Protein AF-A0A954R3E6-F1 (afdb_monomer_lite)

Secondary structure (DSSP, 8-state):
--------------------PPPP------------------EEE--STT-B-EEEEEETTEEEEE---TT-SS--S--B-EEES-TT---EEEE---

Radius of gyration: 22.52 Å; chains: 1; bounding box: 65×29×36 Å

pLDDT: mean 74.61, std 23.44, range [29.89, 98.25]

Structure (mmCIF, N/CA/C/O backbone):
data_AF-A0A954R3E6-F1
#
_entry.id   AF-A0A954R3E6-F1
#
loop_
_atom_site.group_PDB
_atom_site.id
_atom_site.type_symbol
_atom_site.label_atom_id
_atom_site.label_alt_id
_atom_site.label_comp_id
_atom_site.label_asym_id
_atom_site.label_entity_id
_atom_site.label_seq_id
_atom_site.pdbx_PDB_ins_code
_atom_site.Cartn_x
_atom_site.Cartn_y
_atom_site.Cartn_z
_atom_site.occupancy
_atom_site.B_iso_or_equiv
_atom_site.auth_seq_id
_atom_site.auth_comp_id
_atom_site.auth_asym_id
_atom_site.auth_atom_id
_atom_site.pdbx_PDB_model_num
ATOM 1 N N . MET A 1 1 ? 7.011 -14.381 -20.639 1.00 42.22 1 MET A N 1
ATOM 2 C CA . MET A 1 1 ? 5.764 -13.919 -21.278 1.00 42.22 1 MET A CA 1
ATOM 3 C C . MET A 1 1 ? 4.679 -14.933 -20.939 1.00 42.22 1 MET A C 1
ATOM 5 O O . MET A 1 1 ? 4.606 -15.974 -21.575 1.00 42.22 1 MET A O 1
ATOM 9 N N . ARG A 1 2 ? 3.973 -14.721 -19.823 1.00 41.53 2 ARG A N 1
ATOM 10 C CA . ARG A 1 2 ? 2.775 -15.488 -19.458 1.00 41.53 2 ARG A CA 1
ATOM 11 C C . ARG A 1 2 ? 1.600 -14.532 -19.599 1.00 41.53 2 ARG A C 1
ATOM 13 O O . ARG A 1 2 ? 1.711 -13.371 -19.217 1.00 41.53 2 ARG A O 1
ATOM 20 N N . ASP A 1 3 ? 0.561 -15.025 -20.241 1.00 38.06 3 ASP A N 1
ATOM 21 C CA . ASP A 1 3 ? -0.525 -14.268 -20.839 1.00 38.06 3 ASP A CA 1
ATOM 22 C C . ASP A 1 3 ? -1.364 -13.487 -19.817 1.00 38.06 3 ASP A C 1
ATOM 24 O O . ASP A 1 3 ? -2.133 -14.060 -19.048 1.00 38.06 3 ASP A O 1
ATOM 28 N N . CYS A 1 4 ? -1.269 -12.158 -19.861 1.00 31.39 4 CYS A N 1
ATOM 29 C CA . CYS A 1 4 ? -2.289 -11.257 -19.333 1.00 31.39 4 CYS A CA 1
ATOM 30 C C . CYS A 1 4 ? -3.352 -11.077 -20.421 1.00 31.39 4 CYS A C 1
ATOM 32 O O . CYS A 1 4 ? -3.178 -10.273 -21.334 1.00 31.39 4 CYS A O 1
ATOM 34 N N . ILE A 1 5 ? -4.441 -11.841 -20.363 1.00 39.38 5 ILE A N 1
ATOM 35 C CA . ILE A 1 5 ? -5.603 -11.629 -21.236 1.00 39.38 5 ILE A CA 1
ATOM 36 C C . ILE A 1 5 ? -6.451 -10.496 -20.631 1.00 39.38 5 ILE A C 1
ATOM 38 O O . ILE A 1 5 ? -7.010 -10.692 -19.551 1.00 39.38 5 ILE A O 1
ATOM 42 N N . PRO A 1 6 ? -6.629 -9.338 -21.299 1.00 45.50 6 PRO A N 1
ATOM 43 C CA . PRO A 1 6 ? -7.555 -8.318 -20.841 1.00 45.50 6 PRO A CA 1
ATOM 44 C C . PRO A 1 6 ? -8.909 -8.559 -21.508 1.00 45.50 6 PRO A C 1
ATOM 46 O O . PRO A 1 6 ? -9.047 -8.435 -22.725 1.00 45.50 6 PRO A O 1
ATOM 49 N N . ARG A 1 7 ? -9.944 -8.879 -20.730 1.00 38.34 7 ARG A N 1
ATOM 50 C CA . ARG A 1 7 ? -11.330 -8.750 -21.205 1.00 38.34 7 ARG A CA 1
ATOM 51 C C . ARG A 1 7 ? -12.235 -8.211 -20.105 1.00 38.34 7 ARG A C 1
ATOM 53 O O . ARG A 1 7 ? -12.901 -8.958 -19.403 1.00 38.34 7 ARG A O 1
ATOM 60 N N . CYS A 1 8 ? -12.306 -6.887 -20.025 1.00 29.89 8 CYS A N 1
ATOM 61 C CA . CYS A 1 8 ? -13.472 -6.172 -19.516 1.00 29.89 8 CYS A CA 1
ATOM 62 C C . CYS A 1 8 ? -13.844 -5.097 -20.538 1.00 29.89 8 CYS A C 1
ATOM 64 O O . CYS A 1 8 ? -13.414 -3.953 -20.455 1.00 29.89 8 CYS A O 1
ATOM 66 N N . VAL A 1 9 ? -14.627 -5.493 -21.541 1.00 37.12 9 VAL A N 1
ATOM 67 C CA . VAL A 1 9 ? -15.427 -4.561 -22.338 1.00 37.12 9 VAL A CA 1
ATOM 68 C C . VAL A 1 9 ? -16.840 -4.659 -21.777 1.00 37.12 9 VAL A C 1
ATOM 70 O O . VAL A 1 9 ? -17.583 -5.576 -22.113 1.00 37.12 9 VAL A O 1
ATOM 73 N N . PHE A 1 10 ? -17.191 -3.744 -20.877 1.00 31.84 10 PHE A N 1
ATOM 74 C CA . PHE A 1 10 ? -18.584 -3.491 -20.524 1.00 31.84 10 PHE A CA 1
ATOM 75 C C . PHE A 1 10 ? -19.136 -2.476 -21.530 1.00 31.84 10 PHE A C 1
ATOM 77 O O . PHE A 1 10 ? -18.914 -1.277 -21.398 1.00 31.84 10 PHE A O 1
ATOM 84 N N . VAL A 1 11 ? -19.846 -2.961 -22.550 1.00 34.59 11 VAL A N 1
ATOM 85 C CA . VAL A 1 11 ? -20.795 -2.137 -23.311 1.00 34.59 11 VAL A CA 1
ATOM 86 C C . VAL A 1 11 ? -22.170 -2.413 -22.722 1.00 34.59 11 VAL A C 1
ATOM 88 O O . VAL A 1 11 ? -22.737 -3.489 -22.903 1.00 34.59 11 VAL A O 1
ATOM 91 N N . LEU A 1 12 ? -22.679 -1.446 -21.962 1.00 35.62 12 LEU A N 1
ATOM 92 C CA . LEU A 1 12 ? -24.030 -1.460 -21.422 1.00 35.62 12 LEU A CA 1
ATOM 93 C C . LEU A 1 12 ? -24.966 -0.824 -22.456 1.00 35.62 12 LEU A C 1
ATOM 95 O O . LEU A 1 12 ? -24.947 0.390 -22.623 1.00 35.62 12 LEU A O 1
ATOM 99 N N . ALA A 1 13 ? -25.767 -1.633 -23.146 1.00 38.69 13 ALA A N 1
ATOM 100 C CA . ALA A 1 13 ? -27.060 -1.228 -23.702 1.00 38.69 13 ALA A CA 1
ATOM 101 C C . ALA A 1 13 ? -27.769 -2.455 -24.286 1.00 38.69 13 ALA A C 1
ATOM 103 O O . ALA A 1 13 ? -27.500 -2.862 -25.413 1.00 38.69 13 ALA A O 1
ATOM 104 N N . LEU A 1 14 ? -28.716 -3.023 -23.542 1.00 39.16 14 LEU A N 1
ATOM 105 C CA . LEU A 1 14 ? -29.804 -3.766 -24.164 1.00 39.16 14 LEU A CA 1
ATOM 106 C C . LEU A 1 14 ? -31.090 -3.530 -23.375 1.00 39.16 14 LEU A C 1
ATOM 108 O O . LEU A 1 14 ? -31.223 -3.932 -22.221 1.00 39.16 14 LEU A O 1
ATOM 112 N N . LEU A 1 15 ? -32.022 -2.837 -24.027 1.00 48.06 15 LEU A N 1
ATOM 113 C CA . LEU A 1 15 ? -33.439 -2.823 -23.689 1.00 48.06 15 LEU A CA 1
ATOM 114 C C . LEU A 1 15 ? -33.941 -4.271 -23.708 1.00 48.06 15 LEU A C 1
ATOM 116 O O . LEU A 1 15 ? -33.931 -4.907 -24.759 1.00 48.06 15 LEU A O 1
ATOM 120 N N . ALA A 1 16 ? -34.378 -4.788 -22.562 1.00 41.66 16 ALA A N 1
ATOM 121 C CA . ALA A 1 16 ? -35.049 -6.079 -22.482 1.00 41.66 16 ALA A CA 1
ATOM 122 C C . ALA A 1 16 ? -36.528 -5.856 -22.152 1.00 41.66 16 ALA A C 1
ATOM 124 O O . ALA A 1 16 ? -36.908 -5.493 -21.041 1.00 41.66 16 ALA A O 1
ATOM 125 N N . THR A 1 17 ? -37.345 -6.054 -23.180 1.00 50.72 17 THR A N 1
ATOM 126 C CA . THR A 1 17 ? -38.795 -6.230 -23.144 1.00 50.72 17 THR A CA 1
ATOM 127 C C . THR A 1 17 ? -39.222 -7.293 -22.130 1.00 50.72 17 THR A C 1
ATOM 129 O O . THR A 1 17 ? -38.584 -8.336 -21.998 1.00 50.72 17 THR A O 1
ATOM 132 N N . HIS A 1 18 ? -40.333 -7.025 -21.443 1.00 43.62 18 HIS A N 1
ATOM 133 C CA . HIS A 1 18 ? -40.933 -7.872 -20.416 1.00 43.62 18 HIS A CA 1
ATOM 134 C C . HIS A 1 18 ? -41.222 -9.297 -20.922 1.00 43.62 18 HIS A C 1
ATOM 136 O O . HIS A 1 18 ? -42.099 -9.496 -21.759 1.00 43.62 18 HIS A O 1
ATOM 142 N N . ALA A 1 19 ? -40.527 -10.292 -20.371 1.00 44.94 19 ALA A N 1
ATOM 143 C CA . ALA A 1 19 ? -40.925 -11.694 -20.445 1.00 44.94 19 ALA A CA 1
ATOM 144 C C . ALA A 1 19 ? -41.547 -12.087 -19.099 1.00 44.94 19 ALA A C 1
ATOM 146 O O . ALA A 1 19 ? -40.862 -12.137 -18.076 1.00 44.94 19 ALA A O 1
ATOM 147 N N . THR A 1 20 ? -42.858 -12.317 -19.084 1.00 45.72 20 THR A N 1
ATOM 148 C CA . THR A 1 20 ? -43.598 -12.729 -17.888 1.00 45.72 20 THR A CA 1
ATOM 149 C C . THR A 1 20 ? -43.421 -14.231 -17.678 1.00 45.72 20 THR A C 1
ATOM 151 O O . THR A 1 20 ? -43.977 -15.033 -18.422 1.00 45.72 20 THR A O 1
ATOM 154 N N . TRP A 1 21 ? -42.655 -14.616 -16.660 1.00 46.66 21 TRP A N 1
ATOM 155 C CA . TRP A 1 21 ? -42.580 -15.998 -16.184 1.00 46.66 21 TRP A CA 1
ATOM 156 C C . TRP A 1 21 ? -43.472 -16.154 -14.950 1.00 46.66 21 TRP A C 1
ATOM 158 O O . TRP A 1 21 ? -43.286 -15.458 -13.953 1.00 46.66 21 TRP A O 1
ATOM 168 N N . SER A 1 22 ? -44.445 -17.062 -15.011 1.00 47.78 22 SER A N 1
ATOM 169 C CA . SER A 1 22 ? -45.286 -17.448 -13.874 1.00 47.78 22 SER A CA 1
ATOM 170 C C . SER A 1 22 ? -44.566 -18.486 -13.007 1.00 47.78 22 SER A C 1
ATOM 172 O O . SER A 1 22 ? -44.271 -19.579 -13.489 1.00 47.78 22 SER A O 1
ATOM 174 N N . GLN A 1 23 ? -44.311 -18.167 -11.735 1.00 45.44 23 GLN A N 1
ATOM 175 C CA . GLN A 1 23 ? -43.812 -19.121 -10.738 1.00 45.44 23 GLN A CA 1
ATOM 176 C C . GLN A 1 23 ? -44.949 -19.551 -9.800 1.00 45.44 23 GLN A C 1
ATOM 178 O O . GLN A 1 23 ? -45.640 -18.715 -9.221 1.00 45.44 23 GLN A O 1
ATOM 183 N N . THR A 1 24 ? -45.128 -20.861 -9.645 1.00 54.00 24 THR A N 1
ATOM 184 C CA . THR A 1 24 ? -45.970 -21.488 -8.616 1.00 54.00 24 THR A CA 1
ATOM 185 C C . THR A 1 24 ? -45.238 -21.427 -7.268 1.00 54.00 24 THR A C 1
ATOM 187 O O . THR A 1 24 ? -44.039 -21.715 -7.242 1.00 54.00 24 THR A O 1
ATOM 190 N N . PRO A 1 25 ? -45.888 -21.095 -6.136 1.00 56.00 25 PRO A N 1
ATOM 191 C CA . PRO A 1 25 ? -45.187 -21.019 -4.862 1.00 56.00 25 PRO A CA 1
ATOM 192 C C . PRO A 1 25 ? -44.972 -22.429 -4.299 1.00 56.00 25 PRO A C 1
ATOM 194 O O . PRO A 1 25 ? -45.918 -23.094 -3.881 1.00 56.00 25 PRO A O 1
ATOM 197 N N . ALA A 1 26 ? -43.721 -22.886 -4.264 1.00 53.47 26 ALA A N 1
ATOM 198 C CA . ALA A 1 26 ? -43.330 -24.005 -3.418 1.00 53.47 26 ALA A CA 1
ATOM 199 C C . ALA A 1 26 ? -43.054 -23.472 -2.007 1.00 53.47 26 ALA A C 1
ATOM 201 O O . ALA A 1 26 ? -42.089 -22.748 -1.768 1.00 53.47 26 ALA A O 1
ATOM 202 N N . THR A 1 27 ? -43.926 -23.820 -1.064 1.00 62.50 27 THR A N 1
ATOM 203 C CA . THR A 1 27 ? -43.686 -23.634 0.365 1.00 62.50 27 THR A CA 1
ATOM 204 C C . THR A 1 27 ? -42.508 -24.507 0.786 1.00 62.50 27 THR A C 1
ATOM 206 O O . THR A 1 27 ? -42.591 -25.732 0.754 1.00 62.50 27 THR A O 1
ATOM 209 N N . THR A 1 28 ? -41.413 -23.900 1.230 1.00 55.44 28 THR A N 1
ATOM 210 C CA . THR A 1 28 ? -40.474 -24.548 2.150 1.00 55.44 28 THR A CA 1
ATOM 211 C C . THR A 1 28 ? -39.977 -23.504 3.132 1.00 55.44 28 THR A C 1
ATOM 213 O O . THR A 1 28 ? -39.341 -22.517 2.777 1.00 55.44 28 THR A O 1
ATOM 216 N N . ASN A 1 29 ? -40.346 -23.727 4.386 1.00 62.50 29 ASN A N 1
ATOM 217 C CA . ASN A 1 29 ? -39.837 -23.025 5.542 1.00 62.50 29 ASN A CA 1
ATOM 218 C C . ASN A 1 29 ? -38.383 -23.479 5.763 1.00 62.50 29 ASN A C 1
ATOM 220 O O . ASN A 1 29 ? -38.162 -24.656 6.042 1.00 62.50 29 ASN A O 1
ATOM 224 N N . SER A 1 30 ? -37.403 -22.581 5.667 1.00 61.78 30 SER A N 1
ATOM 225 C CA . SER A 1 30 ? -36.081 -22.815 6.256 1.00 61.78 30 SER A CA 1
ATOM 226 C C . SER A 1 30 ? -35.563 -21.534 6.899 1.00 61.78 30 SER A C 1
ATOM 228 O O . SER A 1 30 ? -35.020 -20.646 6.243 1.00 61.78 30 SER A O 1
ATOM 230 N N . LEU A 1 31 ? -35.742 -21.454 8.215 1.00 67.44 31 LEU A N 1
ATOM 231 C CA . LEU A 1 31 ? -34.903 -20.635 9.073 1.00 67.44 31 LEU A CA 1
ATOM 232 C C . LEU A 1 31 ? -33.533 -21.322 9.138 1.00 67.44 31 LEU A C 1
ATOM 234 O O . LEU A 1 31 ? -33.342 -22.218 9.954 1.00 67.44 31 LEU A O 1
ATOM 238 N N . ASP A 1 32 ? -32.601 -20.928 8.271 1.00 59.53 32 ASP A N 1
ATOM 239 C CA . ASP A 1 32 ? -31.177 -21.177 8.496 1.00 59.53 32 ASP A CA 1
ATOM 240 C C . ASP A 1 32 ? -30.451 -19.841 8.659 1.00 59.53 32 ASP A C 1
ATOM 242 O O . ASP A 1 32 ? -30.546 -18.913 7.854 1.00 59.53 32 ASP A O 1
ATOM 246 N N . ARG A 1 33 ? -29.769 -19.751 9.791 1.00 68.19 33 ARG A N 1
ATOM 247 C CA . ARG A 1 33 ? -29.035 -18.607 10.282 1.00 68.19 33 ARG A CA 1
ATOM 248 C C . ARG A 1 33 ? -27.615 -18.733 9.758 1.00 68.19 33 ARG A C 1
ATOM 250 O O . ARG A 1 33 ? -26.823 -19.495 10.294 1.00 68.19 33 ARG A O 1
ATOM 257 N N . SER A 1 34 ? -27.247 -17.887 8.810 1.00 57.97 34 SER A N 1
ATOM 258 C CA . SER A 1 34 ? -25.852 -17.480 8.648 1.00 57.97 34 SER A CA 1
ATOM 259 C C . SER A 1 34 ? -25.817 -16.069 8.098 1.00 57.97 34 SER A C 1
ATOM 261 O O . SER A 1 34 ? -25.688 -15.833 6.901 1.00 57.97 34 SER A O 1
ATOM 263 N N . ALA A 1 35 ? -25.933 -15.101 9.009 1.00 58.59 35 ALA A N 1
ATOM 264 C CA . ALA A 1 35 ? -25.357 -13.795 8.753 1.00 58.59 35 ALA A CA 1
ATOM 265 C C . ALA A 1 35 ? -23.848 -14.021 8.603 1.00 58.59 35 ALA A C 1
ATOM 267 O O . ALA A 1 35 ? -23.123 -14.144 9.588 1.00 58.59 35 ALA A O 1
ATOM 268 N N . SER A 1 36 ? -23.399 -14.156 7.356 1.00 57.44 36 SER A N 1
ATOM 269 C CA . SER A 1 36 ? -22.003 -13.964 7.013 1.00 57.44 36 SER A CA 1
ATOM 270 C C . SER A 1 36 ? -21.672 -12.544 7.449 1.00 57.44 36 SER A C 1
ATOM 272 O O . SER A 1 36 ? -22.079 -11.571 6.812 1.00 57.44 36 SER A O 1
ATOM 274 N N . THR A 1 37 ? -20.973 -12.409 8.573 1.00 47.88 37 THR A N 1
ATOM 275 C CA . THR A 1 37 ? -20.136 -11.237 8.776 1.00 47.88 37 THR A CA 1
ATOM 276 C C . THR A 1 37 ? -19.118 -11.317 7.656 1.00 47.88 37 THR A C 1
ATOM 278 O O . THR A 1 37 ? -18.108 -12.005 7.787 1.00 47.88 37 THR A O 1
ATOM 281 N N . ALA A 1 38 ? -19.429 -10.697 6.517 1.00 50.72 38 ALA A N 1
ATOM 282 C CA . ALA A 1 38 ? -18.445 -10.421 5.495 1.00 50.72 38 ALA A CA 1
ATOM 283 C C . ALA A 1 38 ? -17.308 -9.723 6.237 1.00 50.72 38 ALA A C 1
ATOM 285 O O . ALA A 1 38 ? -17.473 -8.606 6.730 1.00 50.72 38 ALA A O 1
ATOM 286 N N . ALA A 1 39 ? -16.209 -10.444 6.449 1.00 56.22 39 ALA A N 1
ATOM 287 C CA . ALA A 1 39 ? -15.037 -9.881 7.073 1.00 56.22 39 ALA A CA 1
ATOM 288 C C . ALA A 1 39 ? -14.602 -8.751 6.143 1.00 56.22 39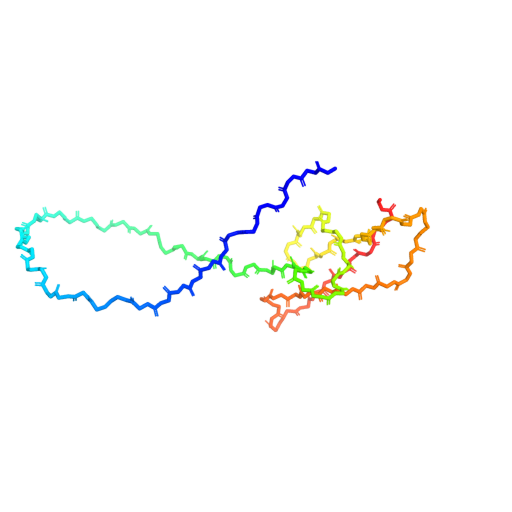 ALA A C 1
ATOM 290 O O . ALA A 1 39 ? -14.092 -9.004 5.053 1.00 56.22 39 ALA A O 1
ATOM 291 N N . PHE A 1 40 ? -14.886 -7.507 6.531 1.00 59.88 40 PHE A N 1
ATOM 292 C CA . PHE A 1 40 ? -14.367 -6.325 5.860 1.00 59.88 40 PHE A CA 1
ATOM 293 C C . PHE A 1 40 ? -12.856 -6.303 6.113 1.00 59.88 40 PHE A C 1
ATOM 295 O O . PHE A 1 40 ? -12.351 -5.683 7.050 1.00 59.88 40 PHE A O 1
ATOM 302 N N . GLY A 1 41 ? -12.146 -7.106 5.326 1.00 84.81 41 GLY A N 1
ATOM 303 C CA . GLY A 1 41 ? -10.703 -7.234 5.363 1.00 84.81 41 GLY A CA 1
ATOM 304 C C . GLY A 1 41 ? -10.047 -6.018 4.730 1.00 84.81 41 GLY A C 1
ATOM 305 O O . GLY A 1 41 ? -10.588 -5.405 3.808 1.00 84.81 41 GLY A O 1
ATOM 306 N N . VAL A 1 42 ? -8.860 -5.682 5.227 1.00 93.81 42 VAL A N 1
ATOM 307 C CA . VAL A 1 42 ? -7.954 -4.791 4.508 1.00 93.81 42 VAL A CA 1
ATOM 308 C C . VAL A 1 42 ? -7.582 -5.471 3.193 1.00 93.81 42 VAL A C 1
ATOM 310 O O . VAL A 1 42 ? -7.268 -6.660 3.168 1.00 93.81 42 VAL A O 1
ATOM 313 N N . THR A 1 43 ? -7.614 -4.718 2.098 1.00 96.00 43 THR A N 1
ATOM 314 C CA . THR A 1 43 ? -7.119 -5.187 0.796 1.00 96.00 43 THR A CA 1
ATOM 315 C C . THR A 1 43 ? -6.041 -4.248 0.292 1.00 96.00 43 THR A C 1
ATOM 317 O O . THR A 1 43 ? -6.164 -3.032 0.471 1.00 96.00 43 THR A O 1
ATOM 320 N N . VAL A 1 44 ? -5.041 -4.803 -0.385 1.00 97.38 44 VAL A N 1
ATOM 321 C CA . VAL A 1 44 ? -3.905 -4.068 -0.943 1.00 97.38 44 VAL A CA 1
ATOM 322 C C . VAL A 1 44 ? -3.791 -4.396 -2.422 1.00 97.38 44 VAL A C 1
ATOM 324 O O . VAL A 1 44 ? -3.902 -5.560 -2.801 1.00 97.38 44 VAL A O 1
ATOM 327 N N . ASP A 1 45 ? -3.612 -3.377 -3.256 1.00 97.06 45 ASP A N 1
ATOM 328 C CA . ASP A 1 45 ? -3.407 -3.545 -4.693 1.00 97.06 45 ASP A CA 1
ATOM 329 C C . ASP A 1 45 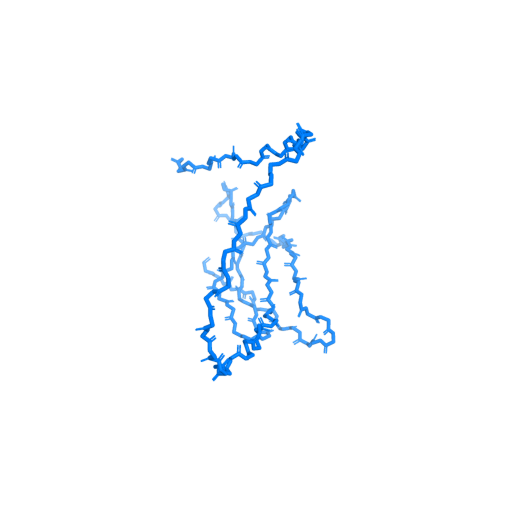? -2.499 -2.448 -5.269 1.00 97.06 45 ASP A C 1
ATOM 331 O O . ASP A 1 45 ? -2.326 -1.385 -4.669 1.00 97.06 45 ASP A O 1
ATOM 335 N N . CYS A 1 46 ? -1.931 -2.705 -6.445 1.00 97.62 46 CYS A N 1
ATOM 336 C CA . CYS A 1 46 ? -1.192 -1.724 -7.239 1.00 97.62 46 CYS A CA 1
ATOM 337 C C . CYS A 1 46 ? -1.602 -1.762 -8.722 1.00 97.62 46 CYS A C 1
ATOM 339 O O . CYS A 1 46 ? -0.805 -1.438 -9.601 1.00 97.62 46 CYS A O 1
ATOM 341 N N . ASP A 1 47 ? -2.835 -2.195 -9.010 1.00 95.88 47 ASP A N 1
ATOM 342 C CA . ASP A 1 47 ? -3.371 -2.311 -10.373 1.0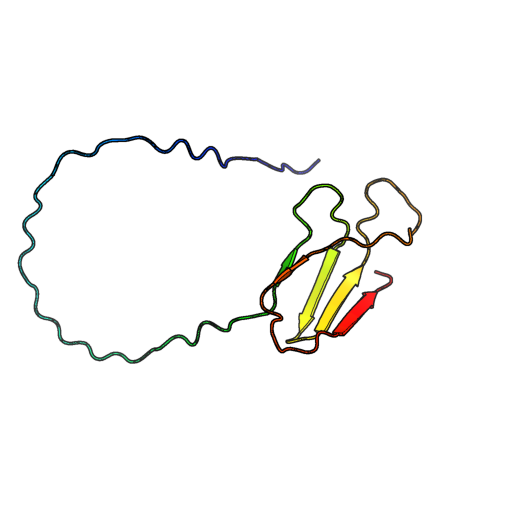0 95.88 47 ASP A CA 1
ATOM 343 C C . ASP A 1 47 ? -3.836 -0.940 -10.885 1.00 95.88 47 ASP A C 1
ATOM 345 O O . ASP A 1 47 ? -5.025 -0.609 -10.950 1.00 95.88 47 ASP A O 1
ATOM 349 N N . PHE A 1 48 ? -2.852 -0.076 -11.112 1.00 96.12 48 PHE A N 1
ATOM 350 C CA . PHE A 1 48 ? -3.004 1.261 -11.661 1.00 96.12 48 PHE A CA 1
ATOM 351 C C . PHE A 1 48 ? -1.650 1.768 -12.181 1.00 96.12 48 PHE A C 1
ATOM 353 O O . PHE A 1 48 ? -0.598 1.262 -11.780 1.00 96.12 48 PHE A O 1
ATOM 360 N N . PRO A 1 49 ? -1.638 2.776 -13.075 1.00 95.94 49 PRO A N 1
ATOM 361 C CA . PRO A 1 49 ? -0.399 3.303 -13.635 1.00 95.94 49 PRO A CA 1
ATOM 362 C C . PRO A 1 49 ? 0.602 3.733 -12.557 1.00 95.94 49 PRO A C 1
ATOM 364 O O . PRO A 1 49 ? 0.271 4.504 -11.657 1.00 95.94 49 PRO A O 1
ATOM 367 N N . GLY A 1 50 ? 1.831 3.228 -12.674 1.00 93.69 50 GLY A N 1
ATOM 368 C CA . GLY A 1 50 ? 2.914 3.487 -11.725 1.00 93.69 50 GLY A CA 1
ATOM 369 C C . GLY A 1 50 ? 2.870 2.642 -10.450 1.00 93.69 50 GLY A C 1
ATOM 370 O O . GLY A 1 50 ? 3.779 2.764 -9.640 1.00 93.69 50 GLY A O 1
ATOM 371 N N . GLY A 1 51 ? 1.869 1.781 -10.252 1.00 96.62 51 GLY A N 1
ATOM 372 C CA . GLY A 1 51 ? 1.823 0.887 -9.099 1.00 96.62 51 GLY A CA 1
ATOM 373 C C . GLY A 1 51 ? 3.037 -0.047 -9.047 1.00 96.62 51 GLY A C 1
ATOM 374 O O . GLY A 1 51 ? 3.379 -0.683 -10.053 1.00 96.62 51 GLY A O 1
ATOM 375 N N . ASN A 1 52 ? 3.683 -0.114 -7.882 1.00 96.06 52 ASN A N 1
ATOM 376 C CA . ASN A 1 52 ? 4.920 -0.857 -7.667 1.00 96.06 52 ASN A CA 1
ATOM 377 C C . ASN A 1 52 ? 4.980 -1.481 -6.266 1.00 96.06 52 ASN A C 1
ATOM 379 O O . ASN A 1 52 ? 5.516 -0.856 -5.349 1.00 96.06 52 ASN A O 1
ATOM 383 N N . ILE A 1 53 ? 4.414 -2.682 -6.123 1.00 96.62 53 ILE A N 1
ATOM 384 C CA . ILE A 1 53 ? 4.673 -3.634 -5.034 1.00 96.62 53 ILE A CA 1
ATOM 385 C C . ILE A 1 53 ? 4.415 -5.066 -5.522 1.00 96.62 53 ILE A C 1
ATOM 387 O O . ILE A 1 53 ? 3.672 -5.278 -6.482 1.00 96.62 53 ILE A O 1
ATOM 391 N N . VAL A 1 54 ? 4.942 -6.039 -4.788 1.00 95.12 54 VAL A N 1
ATOM 392 C CA . VAL A 1 54 ? 4.431 -7.408 -4.689 1.00 95.12 54 VAL A CA 1
ATOM 393 C C . VAL A 1 54 ? 3.963 -7.614 -3.246 1.00 95.12 54 VAL A C 1
ATOM 395 O O . VAL A 1 54 ? 4.636 -7.189 -2.308 1.00 95.12 54 VAL A O 1
ATOM 398 N N . VAL A 1 55 ? 2.784 -8.214 -3.051 1.00 96.62 55 VAL A N 1
ATOM 399 C CA . VAL A 1 55 ? 2.271 -8.543 -1.709 1.00 96.62 55 VAL A CA 1
ATOM 400 C C . VAL A 1 55 ? 2.741 -9.937 -1.324 1.00 96.62 55 VAL A C 1
ATOM 402 O O . VAL A 1 55 ? 2.297 -10.917 -1.920 1.00 96.62 55 VAL A O 1
ATOM 405 N N . ASP A 1 56 ? 3.568 -10.025 -0.287 1.00 97.12 56 ASP A N 1
ATOM 406 C CA . ASP A 1 56 ? 4.033 -11.305 0.253 1.00 97.12 56 ASP A CA 1
ATOM 407 C C . ASP A 1 56 ? 2.956 -11.955 1.115 1.00 97.12 56 ASP A C 1
ATOM 409 O O . ASP A 1 56 ? 2.678 -13.153 1.014 1.00 97.12 56 ASP A O 1
ATOM 413 N N . ARG A 1 57 ? 2.348 -11.155 2.002 1.00 95.94 57 ARG A N 1
ATOM 414 C CA . ARG A 1 57 ? 1.368 -11.635 2.977 1.00 95.94 57 ARG A CA 1
ATOM 415 C C . ARG A 1 57 ? 0.507 -10.511 3.550 1.00 95.94 57 ARG A C 1
ATOM 417 O O . ARG A 1 57 ? 0.942 -9.369 3.686 1.00 95.94 57 ARG A O 1
ATOM 424 N N . LEU A 1 58 ? -0.704 -10.882 3.962 1.00 95.50 58 LEU A N 1
ATOM 425 C CA . LEU A 1 58 ? -1.620 -10.057 4.748 1.00 95.50 58 LEU A CA 1
ATOM 426 C C . LEU A 1 58 ? -2.018 -10.788 6.034 1.00 95.50 58 LEU A C 1
ATOM 428 O O . LEU A 1 58 ? -2.525 -11.908 5.979 1.00 95.50 58 LEU A O 1
ATOM 432 N N . GLU A 1 59 ? -1.819 -10.140 7.181 1.00 95.19 59 GLU A N 1
ATOM 433 C CA . GLU A 1 59 ? -2.158 -10.662 8.513 1.00 95.19 59 GLU A CA 1
ATOM 434 C C . GLU A 1 59 ? -2.932 -9.599 9.303 1.00 95.19 59 GLU A C 1
ATOM 436 O O . GLU A 1 59 ? -2.361 -8.770 10.009 1.00 95.19 59 GLU A O 1
ATOM 441 N N . GLY A 1 60 ? -4.260 -9.593 9.164 1.00 92.38 60 GLY A N 1
ATOM 442 C CA . GLY A 1 60 ? -5.114 -8.597 9.815 1.00 92.38 60 GLY A CA 1
ATOM 443 C C . GLY A 1 60 ? -4.813 -7.176 9.327 1.00 92.38 60 GLY A C 1
ATOM 444 O O . GLY A 1 60 ? -5.188 -6.821 8.213 1.00 92.38 60 GLY A O 1
ATOM 445 N N . ASP A 1 61 ? -4.160 -6.379 10.176 1.00 95.62 61 ASP A N 1
ATOM 446 C CA . ASP A 1 61 ? -3.725 -4.999 9.900 1.00 95.62 61 ASP A CA 1
ATOM 447 C C . ASP A 1 61 ? -2.237 -4.885 9.514 1.00 95.62 61 ASP A C 1
ATOM 449 O O . ASP A 1 61 ? -1.708 -3.779 9.371 1.00 95.62 61 ASP A O 1
ATOM 453 N N . HIS A 1 62 ? -1.557 -6.023 9.341 1.00 97.38 62 HIS A N 1
ATOM 454 C CA . HIS A 1 62 ? -0.159 -6.105 8.932 1.00 97.38 62 HIS A CA 1
ATOM 455 C C . HIS A 1 62 ? -0.057 -6.465 7.446 1.00 97.38 62 HIS A C 1
ATOM 457 O O . HIS A 1 62 ? -0.585 -7.487 6.999 1.00 97.38 62 HIS A O 1
ATOM 463 N N . ILE A 1 63 ? 0.636 -5.617 6.688 1.00 97.94 63 ILE A N 1
ATOM 464 C CA . ILE A 1 63 ? 0.869 -5.763 5.249 1.00 97.94 63 ILE A CA 1
ATOM 465 C C . ILE A 1 63 ? 2.363 -5.998 5.032 1.00 97.94 63 ILE A C 1
ATOM 467 O O . ILE A 1 63 ? 3.160 -5.175 5.470 1.00 97.94 63 ILE A O 1
ATOM 471 N N . TYR A 1 64 ? 2.733 -7.077 4.347 1.00 97.69 64 TYR A N 1
ATOM 472 C CA . TYR A 1 64 ? 4.120 -7.397 3.996 1.00 97.69 64 TYR A CA 1
ATOM 473 C C . TYR A 1 64 ? 4.299 -7.267 2.482 1.00 97.69 64 TYR A C 1
ATOM 475 O O . TYR A 1 64 ? 3.559 -7.909 1.729 1.00 97.69 64 TYR A O 1
ATOM 483 N N . VAL A 1 65 ? 5.222 -6.406 2.046 1.00 97.12 65 VAL A N 1
ATOM 484 C CA . VAL A 1 65 ? 5.445 -6.083 0.628 1.00 97.12 65 VAL A CA 1
ATOM 485 C C . VAL A 1 65 ? 6.926 -5.901 0.296 1.00 97.12 65 VAL A C 1
ATOM 487 O O . VAL A 1 65 ? 7.667 -5.308 1.083 1.00 97.12 65 VAL A O 1
ATOM 490 N N . HIS A 1 66 ? 7.302 -6.285 -0.924 1.00 95.12 66 HIS A N 1
ATOM 491 C CA . HIS A 1 66 ? 8.555 -5.892 -1.579 1.00 95.12 66 HIS A CA 1
ATOM 492 C C . HIS A 1 66 ? 8.276 -5.169 -2.908 1.00 95.12 66 HIS A C 1
ATOM 494 O O . HIS A 1 66 ? 7.123 -5.034 -3.330 1.00 95.12 66 HIS A O 1
ATOM 500 N N . GLN A 1 67 ? 9.315 -4.624 -3.539 1.00 93.75 67 GLN A N 1
ATOM 501 C CA . GLN A 1 67 ? 9.197 -3.926 -4.824 1.00 93.75 67 GLN A CA 1
ATOM 502 C C . GLN A 1 67 ? 9.049 -4.928 -5.970 1.00 93.75 67 GLN A C 1
ATOM 504 O O . GLN A 1 67 ? 9.680 -5.978 -5.974 1.00 93.75 67 GLN A O 1
ATOM 509 N N . ASP A 1 68 ? 8.280 -4.567 -6.994 1.00 92.00 68 ASP A N 1
ATOM 510 C CA . ASP A 1 68 ? 8.310 -5.288 -8.263 1.00 92.00 68 ASP A CA 1
ATOM 511 C C . ASP A 1 68 ? 9.424 -4.680 -9.132 1.00 92.00 68 ASP A C 1
ATOM 513 O O . ASP A 1 68 ? 9.271 -3.594 -9.693 1.00 92.00 68 ASP A O 1
ATOM 517 N N . LEU A 1 69 ? 10.579 -5.349 -9.215 1.00 89.31 69 LEU A N 1
ATOM 518 C CA . LEU A 1 69 ? 11.766 -4.792 -9.872 1.00 89.31 69 LEU A CA 1
ATOM 519 C C . LEU A 1 69 ? 11.651 -4.658 -11.397 1.00 89.31 69 LEU A C 1
ATOM 521 O O . LEU A 1 69 ? 12.552 -4.085 -11.986 1.00 89.31 69 LEU A O 1
ATOM 525 N N . ARG A 1 70 ? 10.590 -5.155 -12.052 1.00 81.75 70 ARG A N 1
ATOM 526 C CA . ARG A 1 70 ? 10.285 -4.984 -13.496 1.00 81.75 70 ARG A CA 1
ATOM 527 C C . ARG A 1 70 ? 11.483 -4.576 -14.371 1.00 81.75 70 ARG A C 1
ATOM 529 O O . ARG A 1 70 ? 11.661 -3.404 -14.700 1.00 81.75 70 ARG A O 1
ATOM 536 N N . ASP A 1 71 ? 12.286 -5.567 -14.743 1.00 83.25 71 ASP A N 1
ATOM 537 C CA . ASP A 1 71 ? 13.437 -5.441 -15.650 1.00 83.25 71 ASP A CA 1
ATOM 538 C C . ASP A 1 71 ? 14.680 -4.703 -15.095 1.00 83.25 71 ASP A C 1
ATOM 540 O O . ASP A 1 71 ? 15.645 -4.511 -15.838 1.00 83.25 71 ASP A O 1
ATOM 544 N N . THR A 1 72 ? 14.719 -4.346 -13.805 1.00 81.19 72 THR A N 1
ATOM 545 C CA . THR A 1 72 ? 15.957 -3.994 -13.083 1.00 81.19 72 THR A CA 1
ATOM 546 C C . THR A 1 72 ? 16.400 -5.128 -12.158 1.00 81.19 72 THR A C 1
ATOM 548 O O . THR A 1 72 ? 15.592 -5.855 -11.591 1.00 81.19 72 THR A O 1
ATOM 551 N N . ASP A 1 73 ? 17.711 -5.301 -12.029 1.00 81.44 73 ASP A N 1
ATOM 552 C CA . ASP A 1 73 ? 18.365 -6.240 -11.112 1.00 81.44 73 ASP A CA 1
ATOM 553 C C . ASP A 1 73 ? 18.717 -5.598 -9.764 1.00 81.44 73 ASP A C 1
ATOM 555 O O . ASP A 1 73 ? 19.226 -6.264 -8.863 1.00 81.44 73 ASP A O 1
ATOM 559 N N . ARG A 1 74 ? 18.471 -4.292 -9.634 1.00 83.31 74 ARG A N 1
ATOM 560 C CA . ARG A 1 74 ? 18.736 -3.523 -8.424 1.00 83.31 74 ARG A CA 1
ATOM 561 C C . ARG A 1 74 ? 17.463 -3.023 -7.783 1.00 83.31 74 ARG A C 1
ATOM 563 O O . ARG A 1 74 ? 16.609 -2.455 -8.467 1.00 83.31 74 ARG A O 1
ATOM 570 N N . ASP A 1 75 ? 17.443 -3.139 -6.463 1.00 79.06 75 ASP A N 1
ATOM 571 C CA . ASP A 1 75 ? 16.434 -2.542 -5.605 1.00 79.06 75 ASP A CA 1
ATOM 572 C C . ASP A 1 75 ? 16.342 -1.035 -5.840 1.00 79.06 75 ASP A C 1
ATOM 574 O O . ASP A 1 75 ? 17.350 -0.330 -5.994 1.00 79.06 75 ASP A O 1
ATOM 578 N N . TRP A 1 76 ? 15.112 -0.528 -5.840 1.00 78.50 76 TRP A N 1
ATOM 579 C CA . TRP A 1 76 ? 14.834 0.893 -6.002 1.00 78.50 76 TRP A CA 1
ATOM 580 C C . TRP A 1 76 ? 13.837 1.345 -4.938 1.00 78.50 76 TRP A C 1
ATOM 582 O O . TRP A 1 76 ? 12.760 0.790 -4.794 1.00 78.50 76 TRP A O 1
ATOM 592 N N . PHE A 1 77 ? 14.155 2.445 -4.255 1.00 83.06 77 PHE A N 1
ATOM 593 C CA . PHE A 1 77 ? 13.337 3.184 -3.281 1.00 83.06 77 PHE A CA 1
ATOM 594 C C . PHE A 1 77 ? 11.869 3.554 -3.641 1.00 83.06 77 PHE A C 1
ATOM 596 O O . PHE A 1 77 ? 11.241 4.267 -2.855 1.00 83.06 77 PHE A O 1
ATOM 603 N N . TYR A 1 78 ? 11.305 3.163 -4.791 1.00 90.19 78 TYR A N 1
ATOM 604 C CA . TYR A 1 78 ? 9.970 3.608 -5.212 1.00 90.19 78 TYR A CA 1
ATOM 605 C C . TYR A 1 78 ? 8.859 2.635 -4.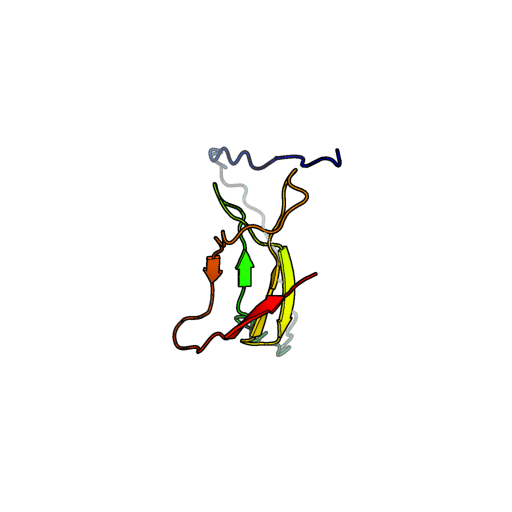803 1.00 90.19 78 TYR A C 1
ATOM 607 O O . TYR A 1 78 ? 8.826 1.494 -5.250 1.00 90.19 78 TYR A O 1
ATOM 615 N N . TRP A 1 79 ? 7.899 3.133 -4.024 1.00 94.31 79 TRP A N 1
ATOM 616 C CA . TRP A 1 79 ? 6.744 2.381 -3.537 1.00 94.31 79 TRP A CA 1
ATOM 617 C C . TRP A 1 79 ? 5.461 3.110 -3.922 1.00 94.31 79 TRP A C 1
ATOM 619 O O . TRP A 1 79 ? 5.293 4.282 -3.576 1.00 94.31 79 TRP A O 1
ATOM 629 N N . TYR A 1 80 ? 4.536 2.429 -4.602 1.00 97.06 80 TYR A N 1
ATOM 630 C CA . TYR A 1 80 ? 3.232 3.014 -4.910 1.00 97.06 80 TYR A CA 1
ATOM 631 C C . TYR A 1 80 ? 2.137 1.951 -4.947 1.00 97.06 80 TYR A C 1
ATOM 633 O O . TYR A 1 80 ? 2.122 1.071 -5.805 1.00 97.06 80 TYR A O 1
ATOM 641 N N . PHE A 1 81 ? 1.221 2.020 -3.985 1.00 97.88 81 PHE A N 1
ATOM 642 C CA . PHE A 1 81 ? 0.161 1.037 -3.792 1.00 97.88 81 PHE A CA 1
ATOM 643 C C . PHE A 1 81 ? -1.050 1.675 -3.109 1.00 97.88 81 PHE A C 1
ATOM 645 O O . PHE A 1 81 ? -0.980 2.778 -2.561 1.00 97.88 81 PHE A O 1
ATOM 652 N N . ARG A 1 82 ? -2.182 0.976 -3.159 1.00 98.25 82 ARG A N 1
ATOM 653 C CA . ARG A 1 82 ? -3.453 1.388 -2.570 1.00 98.25 82 ARG A CA 1
ATOM 654 C C . ARG A 1 82 ? -3.861 0.401 -1.486 1.00 98.25 82 ARG A C 1
ATOM 656 O O . ARG A 1 82 ? -3.892 -0.803 -1.718 1.00 98.25 82 ARG A O 1
ATOM 663 N N . VAL A 1 83 ? -4.258 0.934 -0.333 1.00 97.25 83 VAL A N 1
ATOM 664 C CA . VAL A 1 83 ? -4.900 0.181 0.751 1.00 97.25 83 VAL A CA 1
ATOM 665 C C . VAL A 1 83 ? -6.375 0.579 0.818 1.00 97.25 83 VAL A C 1
ATOM 667 O O . VAL A 1 83 ? -6.700 1.767 0.821 1.00 97.25 83 VAL A O 1
ATOM 670 N N . LYS A 1 84 ? -7.281 -0.401 0.869 1.00 96.12 84 LYS A N 1
ATOM 671 C CA . LYS A 1 84 ? -8.735 -0.194 1.030 1.00 96.12 84 LYS A CA 1
ATOM 672 C C . LYS A 1 84 ? -9.223 -0.911 2.288 1.00 96.12 84 LYS A C 1
ATOM 674 O O . LYS A 1 84 ? -8.624 -1.896 2.709 1.00 96.12 84 LYS A O 1
ATOM 679 N N . GLY A 1 85 ? -10.316 -0.422 2.877 1.00 94.38 85 GLY A N 1
ATOM 680 C CA . GLY A 1 85 ? -10.900 -1.019 4.088 1.00 94.38 85 GLY A CA 1
ATOM 681 C C . GLY A 1 85 ? -10.156 -0.695 5.394 1.00 94.38 85 GLY A C 1
ATOM 682 O O . GLY A 1 85 ? -10.356 -1.380 6.391 1.00 94.38 85 GLY A O 1
ATOM 683 N N . ALA A 1 86 ? -9.313 0.345 5.399 1.00 94.88 86 ALA A N 1
ATOM 684 C CA . ALA A 1 86 ? -8.481 0.746 6.541 1.00 94.88 86 ALA A CA 1
ATOM 685 C C . ALA A 1 86 ? -9.060 1.904 7.384 1.00 94.88 86 ALA A C 1
ATOM 687 O O . ALA A 1 86 ? -8.394 2.412 8.282 1.00 94.88 86 ALA A O 1
ATOM 688 N N . ALA A 1 87 ? -10.279 2.370 7.094 1.00 94.88 87 ALA A N 1
ATOM 689 C CA . ALA A 1 87 ? -10.862 3.518 7.788 1.00 94.88 87 ALA A CA 1
ATOM 690 C C . ALA A 1 87 ? -10.972 3.260 9.302 1.00 94.88 87 ALA A C 1
ATOM 692 O O . ALA A 1 87 ? -11.548 2.260 9.723 1.00 94.88 87 ALA A O 1
ATOM 693 N N . GLY A 1 88 ? -10.413 4.166 10.110 1.00 95.44 88 GLY A N 1
ATOM 694 C CA . GLY A 1 88 ? -10.396 4.043 11.573 1.00 95.44 88 GLY A CA 1
ATOM 695 C C . GLY A 1 88 ? -9.464 2.956 12.121 1.00 95.44 88 GLY A C 1
ATOM 696 O O . GLY A 1 88 ? -9.535 2.660 13.311 1.00 95.44 88 GLY A O 1
ATOM 697 N N . ARG A 1 89 ? -8.605 2.359 11.284 1.00 93.56 89 ARG A N 1
ATOM 698 C CA . ARG A 1 89 ? -7.661 1.301 11.666 1.00 93.56 89 ARG A CA 1
ATOM 699 C C . ARG A 1 89 ? -6.230 1.819 11.587 1.00 93.56 89 ARG A C 1
ATOM 701 O O . ARG A 1 89 ? -5.899 2.621 10.715 1.00 93.56 89 ARG A O 1
ATOM 708 N N . THR A 1 90 ? -5.375 1.320 12.471 1.00 96.88 90 THR A N 1
ATOM 709 C CA . THR A 1 90 ? -3.926 1.501 12.350 1.00 96.88 90 THR A CA 1
ATOM 710 C C . THR A 1 90 ? -3.377 0.363 11.512 1.00 96.88 90 THR A C 1
ATOM 712 O O . THR A 1 90 ? -3.483 -0.792 11.909 1.00 96.88 90 THR A O 1
ATOM 715 N N . ILE A 1 91 ? -2.787 0.693 10.368 1.00 97.62 91 ILE A N 1
ATOM 716 C CA . ILE A 1 91 ? -2.165 -0.275 9.465 1.00 97.62 91 ILE A CA 1
ATOM 717 C C . ILE A 1 91 ? -0.655 -0.248 9.669 1.00 97.62 91 ILE A C 1
ATOM 719 O O . ILE A 1 91 ? -0.057 0.829 9.693 1.00 97.62 91 ILE A O 1
ATOM 723 N N . THR A 1 92 ? -0.039 -1.424 9.781 1.00 98.19 92 THR A N 1
ATOM 724 C CA . THR A 1 92 ? 1.421 -1.565 9.8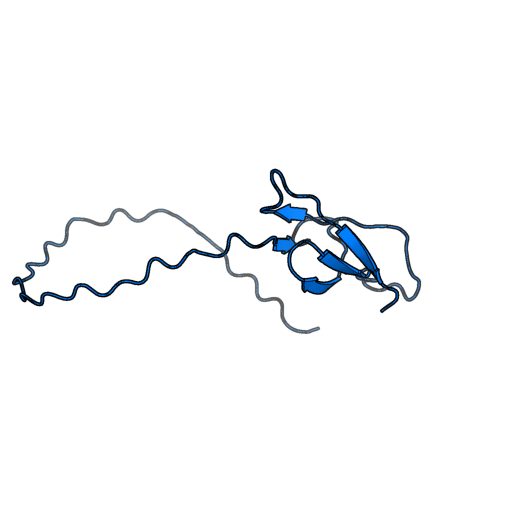26 1.00 98.19 92 THR A CA 1
ATOM 725 C C . THR A 1 92 ? 1.908 -2.165 8.516 1.00 98.19 92 THR A C 1
ATOM 727 O O . THR A 1 92 ? 1.504 -3.266 8.146 1.00 98.19 92 THR A O 1
ATOM 730 N N . VAL A 1 93 ? 2.786 -1.448 7.818 1.00 97.81 93 VAL A N 1
ATOM 731 C CA . VAL A 1 93 ? 3.405 -1.917 6.573 1.00 97.81 93 VAL A CA 1
ATOM 732 C C . VAL A 1 93 ? 4.839 -2.346 6.867 1.00 97.81 93 VAL A C 1
ATOM 734 O O . VAL A 1 93 ? 5.612 -1.574 7.431 1.00 97.81 93 VAL A O 1
ATOM 737 N N . HIS A 1 94 ? 5.171 -3.576 6.493 1.00 97.44 94 HIS A N 1
ATOM 738 C CA . HIS A 1 94 ? 6.493 -4.182 6.599 1.00 97.44 94 HIS A CA 1
ATOM 739 C C . HIS A 1 94 ? 7.092 -4.258 5.198 1.00 97.44 94 HIS A C 1
ATOM 741 O O . HIS A 1 94 ? 6.521 -4.903 4.318 1.00 97.44 94 HIS A O 1
ATOM 747 N N . PHE A 1 95 ? 8.227 -3.592 5.005 1.00 95.12 95 PHE A N 1
ATOM 748 C CA . PHE A 1 95 ? 9.004 -3.678 3.774 1.00 95.12 95 PHE A CA 1
ATOM 749 C C . PHE A 1 95 ? 9.997 -4.832 3.905 1.00 95.12 95 PHE A C 1
ATOM 751 O O . PHE A 1 95 ? 10.759 -4.874 4.872 1.00 95.12 95 PHE A O 1
ATOM 758 N N . THR A 1 96 ? 9.927 -5.785 2.984 1.00 93.88 96 THR A N 1
ATOM 759 C CA . THR A 1 96 ? 10.716 -7.023 2.986 1.00 93.88 96 THR A CA 1
ATOM 760 C C . THR A 1 96 ? 11.784 -6.986 1.887 1.00 93.88 96 THR A C 1
ATOM 762 O O . THR A 1 96 ? 11.638 -6.267 0.900 1.00 93.88 96 THR A O 1
ATOM 765 N N . ASP A 1 97 ? 12.846 -7.779 2.057 1.00 84.81 97 ASP A N 1
ATOM 766 C CA . ASP A 1 97 ? 13.989 -7.868 1.127 1.00 84.81 97 ASP A CA 1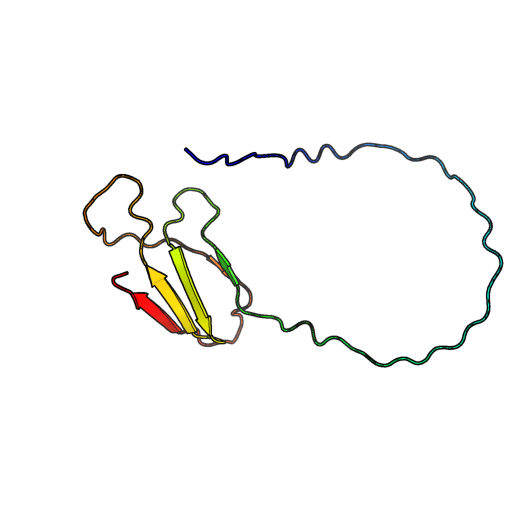
ATOM 767 C C . ASP A 1 97 ? 13.890 -9.106 0.203 1.00 84.81 97 ASP A C 1
ATOM 769 O O . ASP A 1 97 ? 14.893 -9.775 -0.043 1.00 84.81 97 ASP A O 1
ATOM 773 N N . THR A 1 98 ? 12.675 -9.514 -0.185 1.00 65.81 98 THR A N 1
ATOM 774 C CA . THR A 1 98 ? 12.445 -10.838 -0.813 1.00 65.81 98 THR A CA 1
ATOM 775 C C . THR A 1 98 ? 12.743 -10.853 -2.305 1.00 65.81 98 THR A C 1
ATOM 777 O O . THR A 1 98 ? 12.396 -9.860 -2.978 1.00 65.81 98 THR A O 1
#

Sequence (98 aa):
MRDCIPRCVFVLALLATHATWSQTPATTNSLDRSASTAAFGVTVDCDFPGGNIVVDRLEGDHIYVHQDLRDTDRDWFYWYFRVKGAAGRTITVHFTDT

Foldseek 3Di:
DDDPDDDDDDDDDDDDDDDDDDDDDDDDDDPDDDPPPPPLAKDKFQPDPPAWWDWPDDDGQETEIETPCVPDPDGDPDHDMDIPSQVPHDHHYHYDPD